Protein AF-A0A8J7Q1J6-F1 (afdb_monomer_lite)

pLDDT: mean 81.04, std 20.61, range [37.31, 97.5]

Secondary structure (DSSP, 8-state):
----HHHHHHHS-HHHHHHHHHH-GGGSSSPPSSHHHHHHHHTSHHHHHHHHTTS-HHHHHHHHHHHHTTTTTS-EEHHHHHHHH-TTS-HHHHHHHHHHHHHTTSEEEEE--------S----------------EEEEE-THHHHHH-SSTTS-----TTSTT---

Radius of gyration: 19.55 Å; chains: 1; bounding box: 69×24×57 Å

Foldseek 3Di:
DAQALLNVQVPDDPVLVVLLCVLQVVLVVPNQPGSVSSLVSLLDLVSVLVSCVPDDPVLLVLLVLCVVVVLQPGFAQLVSSDVSSDVPDDSVSSVVSLVSCVSNSQKDKAQDPPPDPPDDDDDDDDDDDDCPDDRNITMHGRPSSDVNCDPDHPPPPDPDPPPVDDDD

Sequence (168 aa):
MVVSLTDRLRTMTDDGIAALLRARGDLAVPPPSNSHVLATRAGTRASVARACDGLDAFTLKVIDALVIADADRAPVDTRALAELLGADVPPEAIERAVDRLCALAIAWRVEVGSDGTADDEAADNERAADEDGAHDGGVSVVPAAREVVGPHPAGLGRPSAALDGVDI

Structure (mmCIF, N/CA/C/O backbone):
data_AF-A0A8J7Q1J6-F1
#
_entry.id   AF-A0A8J7Q1J6-F1
#
loop_
_atom_site.group_PDB
_atom_site.id
_atom_site.type_symbol
_atom_site.label_atom_id
_atom_site.label_alt_id
_atom_site.label_comp_id
_atom_site.label_asym_id
_atom_site.label_entity_id
_atom_site.label_seq_id
_atom_site.pdbx_PDB_ins_code
_atom_site.Cartn_x
_atom_site.Cartn_y
_atom_site.Cartn_z
_atom_site.occupancy
_atom_site.B_iso_or_equiv
_atom_site.auth_seq_id
_atom_site.auth_comp_id
_atom_site.auth_asym_id
_atom_site.auth_atom_id
_atom_site.pdbx_PDB_model_num
ATOM 1 N N . MET A 1 1 ? 14.475 13.955 6.690 1.00 48.91 1 MET A N 1
ATOM 2 C CA . MET A 1 1 ? 14.325 14.124 5.222 1.00 48.91 1 MET A CA 1
ATOM 3 C C . MET A 1 1 ? 13.053 13.402 4.806 1.00 48.91 1 MET A C 1
ATOM 5 O O . MET A 1 1 ? 12.912 12.247 5.175 1.00 48.91 1 MET A O 1
ATOM 9 N N . VAL A 1 2 ? 12.113 14.058 4.117 1.00 65.69 2 VAL A N 1
ATOM 10 C CA . VAL A 1 2 ? 10.882 13.387 3.654 1.00 65.69 2 VAL A CA 1
ATOM 11 C C . VAL A 1 2 ? 11.265 12.434 2.521 1.00 65.69 2 VAL A C 1
ATOM 13 O O . VAL A 1 2 ? 11.660 12.886 1.450 1.00 65.69 2 VAL A O 1
ATOM 16 N N . VAL A 1 3 ? 11.217 11.126 2.772 1.00 84.81 3 VAL A N 1
ATOM 17 C CA . VAL A 1 3 ? 11.495 10.100 1.757 1.00 84.81 3 VAL A CA 1
ATOM 18 C C . VAL A 1 3 ? 10.277 9.987 0.846 1.00 84.81 3 VAL A C 1
ATOM 20 O O . VAL A 1 3 ? 9.171 9.758 1.332 1.00 84.81 3 VAL A O 1
ATOM 23 N N . SER A 1 4 ? 10.459 10.155 -0.467 1.00 91.81 4 SER A N 1
ATOM 24 C CA . SER A 1 4 ? 9.376 10.009 -1.446 1.00 91.81 4 SER A CA 1
ATOM 25 C C . SER A 1 4 ? 9.285 8.585 -2.007 1.00 91.81 4 SER A C 1
ATOM 27 O O . SER A 1 4 ? 10.253 7.821 -1.974 1.00 91.81 4 SER A O 1
ATOM 29 N N . LEU A 1 5 ? 8.151 8.242 -2.635 1.00 92.94 5 LEU A N 1
ATOM 30 C CA . LEU A 1 5 ? 8.016 6.980 -3.375 1.00 92.94 5 LEU A CA 1
ATOM 31 C C . LEU A 1 5 ? 9.078 6.837 -4.479 1.00 92.94 5 LEU A C 1
ATOM 33 O O . LEU A 1 5 ? 9.589 5.743 -4.709 1.00 92.94 5 LEU A O 1
ATOM 37 N N . THR A 1 6 ? 9.439 7.932 -5.154 1.00 95.69 6 THR A N 1
ATOM 38 C CA . THR A 1 6 ? 10.490 7.908 -6.182 1.00 95.69 6 THR A CA 1
ATOM 39 C C . THR A 1 6 ? 11.835 7.511 -5.579 1.00 95.69 6 THR A C 1
ATOM 41 O O . THR A 1 6 ? 12.549 6.705 -6.174 1.00 95.69 6 THR A O 1
ATOM 44 N N . ASP A 1 7 ? 12.172 8.030 -4.396 1.00 93.38 7 ASP A N 1
ATOM 45 C CA . ASP A 1 7 ? 13.421 7.692 -3.703 1.00 93.38 7 ASP A CA 1
ATOM 46 C C . ASP A 1 7 ? 13.418 6.236 -3.237 1.00 93.38 7 ASP A C 1
ATOM 48 O O . ASP A 1 7 ? 14.413 5.529 -3.404 1.00 93.38 7 ASP A O 1
ATOM 52 N N . ARG A 1 8 ? 12.269 5.740 -2.762 1.00 93.88 8 ARG A N 1
ATOM 53 C CA . ARG A 1 8 ? 12.103 4.323 -2.421 1.00 93.88 8 ARG A CA 1
ATOM 54 C C . ARG A 1 8 ? 12.272 3.406 -3.634 1.00 93.88 8 ARG A C 1
ATOM 56 O O . ARG A 1 8 ? 12.929 2.377 -3.534 1.00 93.88 8 ARG A O 1
ATOM 63 N N . LEU A 1 9 ? 11.710 3.767 -4.787 1.00 94.69 9 LEU A N 1
ATOM 64 C CA . LEU A 1 9 ? 11.841 2.975 -6.016 1.00 94.69 9 LEU A CA 1
ATOM 65 C C . LEU A 1 9 ? 13.250 3.032 -6.617 1.00 94.69 9 LEU A C 1
ATOM 67 O O . LEU A 1 9 ? 13.630 2.122 -7.344 1.00 94.69 9 LEU A O 1
ATOM 71 N N . ARG A 1 10 ? 14.028 4.085 -6.346 1.00 94.56 10 ARG A N 1
ATOM 72 C CA . ARG A 1 10 ? 15.431 4.189 -6.785 1.00 94.56 10 ARG A CA 1
ATOM 73 C C . ARG A 1 10 ? 16.375 3.288 -5.993 1.00 94.56 10 ARG A C 1
ATOM 75 O O . ARG A 1 10 ? 17.405 2.901 -6.527 1.00 94.56 10 ARG A O 1
ATOM 82 N N . THR A 1 11 ? 16.045 2.994 -4.738 1.00 93.69 11 THR A N 1
ATOM 83 C CA . THR A 1 11 ? 16.849 2.128 -3.857 1.00 93.69 11 THR A CA 1
ATOM 84 C C . THR A 1 11 ? 16.384 0.672 -3.863 1.00 93.69 11 THR A C 1
ATOM 86 O O . THR A 1 11 ? 17.019 -0.183 -3.250 1.00 93.69 11 THR A O 1
ATOM 89 N N . MET A 1 12 ? 15.284 0.374 -4.558 1.00 94.56 12 MET A N 1
ATOM 90 C CA . MET A 1 12 ? 14.755 -0.977 -4.709 1.00 94.56 12 MET A CA 1
ATOM 91 C C . MET A 1 12 ? 15.626 -1.796 -5.668 1.00 94.56 12 MET A C 1
ATOM 93 O O . MET A 1 12 ? 16.126 -1.280 -6.665 1.00 94.56 12 MET A O 1
ATOM 97 N N . THR A 1 13 ? 15.791 -3.084 -5.377 1.00 95.50 13 THR A N 1
ATOM 98 C CA . THR A 1 13 ? 16.516 -4.011 -6.253 1.00 95.50 13 THR A CA 1
ATOM 99 C C . THR A 1 13 ? 15.724 -4.309 -7.525 1.00 95.50 13 THR A C 1
ATOM 101 O O . THR A 1 13 ? 14.494 -4.198 -7.539 1.00 95.50 13 THR A O 1
ATOM 104 N N . ASP A 1 14 ? 16.410 -4.766 -8.574 1.00 94.94 14 ASP A N 1
ATOM 105 C CA . ASP A 1 14 ? 15.767 -5.183 -9.826 1.00 94.94 14 ASP A CA 1
ATOM 106 C C . ASP A 1 14 ? 14.715 -6.280 -9.595 1.00 94.94 14 ASP A C 1
ATOM 108 O O . ASP A 1 14 ? 13.608 -6.197 -10.126 1.00 94.94 14 ASP A O 1
ATOM 112 N N . ASP A 1 15 ? 15.008 -7.257 -8.729 1.00 96.00 15 ASP A N 1
ATOM 113 C CA . ASP A 1 15 ? 14.051 -8.297 -8.332 1.00 96.00 15 ASP A CA 1
ATOM 114 C C . ASP A 1 15 ? 12.827 -7.716 -7.612 1.00 96.00 15 ASP A C 1
ATOM 116 O O . ASP A 1 15 ? 11.698 -8.167 -7.835 1.00 96.00 15 ASP A O 1
ATOM 120 N N . GLY A 1 16 ? 13.029 -6.687 -6.782 1.00 95.44 16 GLY A N 1
ATOM 121 C CA . GLY A 1 16 ? 11.956 -5.958 -6.110 1.00 95.44 16 GLY A CA 1
ATOM 122 C C . GLY A 1 16 ? 11.065 -5.206 -7.100 1.00 95.44 16 GLY A C 1
ATOM 123 O O . GLY A 1 16 ? 9.840 -5.326 -7.043 1.00 95.44 16 GLY A O 1
ATOM 124 N N . ILE A 1 17 ? 11.660 -4.510 -8.072 1.00 95.81 17 ILE A N 1
ATOM 125 C CA . ILE A 1 17 ? 10.917 -3.847 -9.151 1.00 95.81 17 ILE A CA 1
ATOM 126 C C . ILE A 1 17 ? 10.166 -4.878 -10.001 1.00 95.81 17 ILE A C 1
ATOM 128 O O . ILE A 1 17 ? 8.983 -4.696 -10.294 1.00 95.81 17 ILE A O 1
ATOM 132 N N . ALA A 1 18 ? 10.800 -5.997 -10.355 1.00 95.19 18 ALA A N 1
ATOM 133 C CA . ALA A 1 18 ? 10.160 -7.075 -11.101 1.00 95.19 18 ALA A CA 1
ATOM 134 C C . ALA A 1 18 ? 9.003 -7.720 -10.317 1.00 95.19 18 ALA A C 1
ATOM 136 O O . ALA A 1 18 ? 7.997 -8.119 -10.908 1.00 95.19 18 ALA A O 1
ATOM 137 N N . ALA A 1 19 ? 9.117 -7.843 -8.992 1.00 96.50 19 ALA A N 1
ATOM 138 C CA . ALA A 1 19 ? 8.030 -8.296 -8.127 1.00 96.50 19 ALA A CA 1
ATOM 139 C C . ALA A 1 19 ? 6.869 -7.290 -8.093 1.00 96.50 19 ALA A C 1
ATOM 141 O O . ALA A 1 19 ? 5.721 -7.695 -8.284 1.00 96.50 19 ALA A O 1
ATOM 142 N N . LEU A 1 20 ? 7.159 -5.992 -7.952 1.00 96.44 20 LEU A N 1
ATOM 143 C CA . LEU A 1 20 ? 6.157 -4.924 -7.998 1.00 96.44 20 LEU A CA 1
ATOM 144 C C . LEU A 1 20 ? 5.393 -4.922 -9.329 1.00 96.44 20 LEU A C 1
ATOM 146 O O . LEU A 1 20 ? 4.166 -4.890 -9.332 1.00 96.44 20 LEU A O 1
ATOM 150 N N . LEU A 1 21 ? 6.093 -4.996 -10.465 1.00 95.62 21 LEU A N 1
ATOM 151 C CA . LEU A 1 21 ? 5.456 -4.998 -11.788 1.00 95.62 21 LEU A CA 1
ATOM 152 C C . LEU A 1 21 ? 4.588 -6.244 -12.023 1.00 95.62 21 LEU A C 1
ATOM 154 O O . LEU A 1 21 ? 3.554 -6.148 -12.680 1.00 95.62 21 LEU A O 1
ATOM 158 N N . ARG A 1 22 ? 4.967 -7.403 -11.463 1.00 95.00 22 ARG A N 1
ATOM 159 C CA . ARG A 1 22 ? 4.133 -8.618 -11.485 1.00 95.00 22 ARG A CA 1
ATOM 160 C C . ARG A 1 22 ? 2.890 -8.479 -10.611 1.00 95.00 22 ARG A C 1
ATOM 162 O O . ARG A 1 22 ? 1.817 -8.913 -11.016 1.00 95.00 22 ARG A O 1
ATOM 169 N N . ALA A 1 23 ? 3.031 -7.885 -9.428 1.00 94.31 23 ALA A N 1
ATOM 170 C CA . ALA A 1 23 ? 1.921 -7.668 -8.507 1.00 94.31 23 ALA A CA 1
ATOM 171 C C . ALA A 1 23 ? 0.956 -6.571 -8.990 1.00 94.31 23 ALA A C 1
ATOM 173 O O . ALA A 1 23 ? -0.237 -6.640 -8.703 1.00 94.31 23 ALA A O 1
ATOM 174 N N . ARG A 1 24 ? 1.461 -5.576 -9.732 1.00 93.75 24 ARG A N 1
ATOM 175 C CA . ARG A 1 24 ? 0.720 -4.395 -10.193 1.00 93.75 24 ARG A CA 1
ATOM 176 C C . ARG A 1 24 ? 0.861 -4.225 -11.711 1.00 93.75 24 ARG A C 1
ATOM 178 O O . ARG A 1 24 ? 1.541 -3.328 -12.214 1.00 93.75 24 ARG A O 1
ATOM 185 N N . GLY A 1 25 ? 0.232 -5.147 -12.446 1.00 90.69 25 GLY A N 1
ATOM 186 C CA . GLY A 1 25 ? 0.388 -5.297 -13.899 1.00 90.69 25 GLY A CA 1
ATOM 187 C C . GLY A 1 25 ? 0.005 -4.065 -14.728 1.00 90.69 25 GLY A C 1
ATOM 188 O O . GLY A 1 25 ? 0.534 -3.872 -15.821 1.00 90.69 25 GLY A O 1
ATOM 189 N N . ASP A 1 26 ? -0.843 -3.180 -14.204 1.00 93.56 26 ASP A N 1
ATOM 190 C CA . ASP A 1 26 ? -1.186 -1.905 -14.840 1.00 93.56 26 ASP A CA 1
ATOM 191 C C . ASP A 1 26 ? -0.011 -0.919 -14.920 1.00 93.56 26 ASP A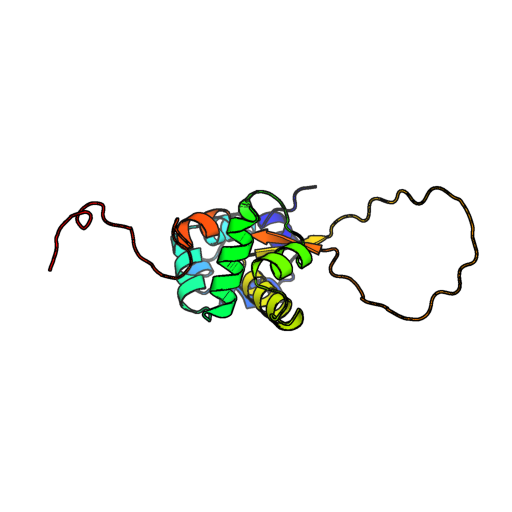 C 1
ATOM 193 O O . ASP A 1 26 ? -0.027 -0.007 -15.743 1.00 93.56 26 ASP A O 1
ATOM 197 N N . LEU A 1 27 ? 1.039 -1.112 -14.122 1.00 94.25 27 LEU A N 1
ATOM 198 C CA . LEU A 1 27 ? 2.258 -0.310 -14.222 1.00 94.25 27 LEU A CA 1
ATOM 199 C C . LEU A 1 27 ? 3.179 -0.730 -15.357 1.00 94.25 27 LEU A C 1
ATOM 201 O O . LEU A 1 27 ? 3.984 0.080 -15.821 1.00 94.25 27 LEU A O 1
ATOM 205 N N . ALA A 1 28 ? 3.102 -2.000 -15.751 1.00 92.12 28 ALA A N 1
ATOM 206 C CA . ALA A 1 28 ? 4.004 -2.589 -16.728 1.00 92.12 28 ALA A CA 1
ATOM 207 C C . ALA A 1 28 ? 3.642 -2.191 -18.167 1.00 92.12 28 ALA A C 1
ATOM 209 O O . ALA A 1 28 ? 4.442 -2.411 -19.078 1.00 92.12 28 ALA A O 1
ATOM 210 N N . VAL A 1 29 ? 2.456 -1.603 -18.384 1.00 90.69 29 VAL A N 1
ATOM 211 C CA . VAL A 1 29 ? 1.922 -1.318 -19.719 1.00 90.69 29 VAL A CA 1
ATOM 212 C C . VAL A 1 29 ? 1.498 0.152 -19.854 1.00 90.69 29 VAL A C 1
ATOM 214 O O . VAL A 1 29 ? 0.510 0.564 -19.248 1.00 90.69 29 VAL A O 1
ATOM 217 N N . PRO A 1 30 ? 2.192 0.953 -20.689 1.00 89.12 30 PRO A N 1
ATOM 218 C CA . PRO A 1 30 ? 3.451 0.633 -21.380 1.00 89.12 30 PRO A CA 1
ATOM 219 C C . PRO A 1 30 ? 4.629 0.527 -20.391 1.00 89.12 30 PRO A C 1
ATOM 221 O O . PRO A 1 30 ? 4.511 1.044 -19.281 1.00 89.12 30 PRO A O 1
ATOM 224 N N . PRO A 1 31 ? 5.788 -0.047 -20.763 1.00 90.06 31 PRO A N 1
ATOM 225 C CA . PRO A 1 31 ? 6.941 -0.113 -19.866 1.00 90.06 31 PRO A CA 1
ATOM 226 C C . PRO A 1 31 ? 7.345 1.278 -19.337 1.00 90.06 31 PRO A C 1
ATOM 228 O O . PRO A 1 31 ? 7.383 2.243 -20.113 1.00 90.06 31 PRO A O 1
ATOM 231 N N . PRO A 1 32 ? 7.599 1.438 -18.026 1.00 91.06 32 PRO A N 1
ATOM 232 C CA . PRO A 1 32 ? 8.072 2.701 -17.470 1.00 91.06 32 PRO A CA 1
ATOM 233 C C . PRO A 1 32 ? 9.522 2.958 -17.899 1.00 91.06 32 PRO A C 1
ATOM 235 O O . PRO A 1 32 ? 10.349 2.052 -17.897 1.00 91.06 32 PRO A O 1
ATOM 238 N N . SER A 1 33 ? 9.851 4.204 -18.241 1.00 92.19 33 SER A N 1
ATOM 239 C CA . SER A 1 33 ? 11.205 4.573 -18.680 1.00 92.19 33 SER A CA 1
ATOM 240 C C . SER A 1 33 ? 12.185 4.826 -17.529 1.00 92.19 33 SER A C 1
ATOM 242 O O . SER A 1 33 ? 13.391 4.827 -17.754 1.00 92.19 33 SER A O 1
ATOM 244 N N . ASN A 1 34 ? 11.688 5.081 -16.313 1.00 94.69 34 ASN A N 1
ATOM 245 C CA . ASN A 1 34 ? 12.482 5.275 -15.096 1.00 94.69 34 ASN A CA 1
ATOM 246 C C . ASN A 1 34 ? 11.598 5.217 -13.831 1.00 94.69 34 ASN A C 1
ATOM 248 O O . ASN A 1 34 ? 10.365 5.230 -13.917 1.00 94.69 34 ASN A O 1
ATOM 252 N N . SER A 1 35 ? 12.230 5.216 -12.650 1.00 93.88 35 SER A N 1
ATOM 253 C CA . SER A 1 35 ? 11.551 5.161 -11.345 1.00 93.88 35 SER A CA 1
ATOM 254 C C . SER A 1 35 ? 10.601 6.335 -11.091 1.00 93.88 35 SER A C 1
ATOM 256 O O . SER A 1 35 ? 9.598 6.156 -10.410 1.00 93.88 35 SER A O 1
ATOM 258 N N . HIS A 1 36 ? 10.864 7.520 -11.656 1.00 95.19 36 HIS A N 1
ATOM 259 C CA . HIS A 1 36 ? 9.965 8.669 -11.511 1.00 95.19 36 HIS A CA 1
ATOM 260 C C . HIS A 1 36 ? 8.650 8.438 -12.267 1.00 95.19 36 HIS A C 1
ATOM 262 O O . HIS A 1 36 ? 7.577 8.600 -11.697 1.00 95.19 36 HIS A O 1
ATOM 268 N N . VAL A 1 37 ? 8.708 7.994 -13.529 1.00 95.88 37 VAL A N 1
ATOM 269 C CA . VAL A 1 37 ? 7.505 7.637 -14.307 1.00 95.88 37 VAL A CA 1
ATOM 270 C C . VAL A 1 37 ? 6.728 6.510 -13.626 1.00 95.88 37 VAL A C 1
ATOM 272 O O . VAL A 1 37 ? 5.498 6.562 -13.568 1.00 95.88 37 VAL A O 1
ATOM 275 N N . LEU A 1 38 ? 7.437 5.517 -13.080 1.00 96.19 38 LEU A N 1
ATOM 276 C CA . LEU A 1 38 ? 6.827 4.439 -12.308 1.00 96.19 38 LEU A CA 1
ATOM 277 C C . LEU A 1 38 ? 6.098 4.976 -11.065 1.00 96.19 38 LEU A C 1
ATOM 279 O O . LEU A 1 38 ? 4.933 4.636 -10.867 1.00 96.19 38 LEU A O 1
ATOM 283 N N . ALA A 1 39 ? 6.732 5.857 -10.283 1.00 96.56 39 ALA A N 1
ATOM 284 C CA . ALA A 1 39 ? 6.135 6.504 -9.112 1.00 96.56 39 ALA A CA 1
ATOM 285 C C . ALA A 1 39 ? 4.918 7.370 -9.473 1.00 96.56 39 ALA A C 1
ATOM 287 O O . ALA A 1 39 ? 3.895 7.321 -8.796 1.00 96.56 39 ALA A O 1
ATOM 288 N N . THR A 1 40 ? 4.986 8.143 -10.559 1.00 95.62 40 THR A N 1
ATOM 289 C CA . THR A 1 40 ? 3.850 8.960 -11.005 1.00 95.62 40 THR A CA 1
ATOM 290 C C . THR A 1 40 ? 2.654 8.086 -11.365 1.00 95.62 40 THR A C 1
ATOM 292 O O . THR A 1 40 ? 1.545 8.369 -10.924 1.00 95.62 4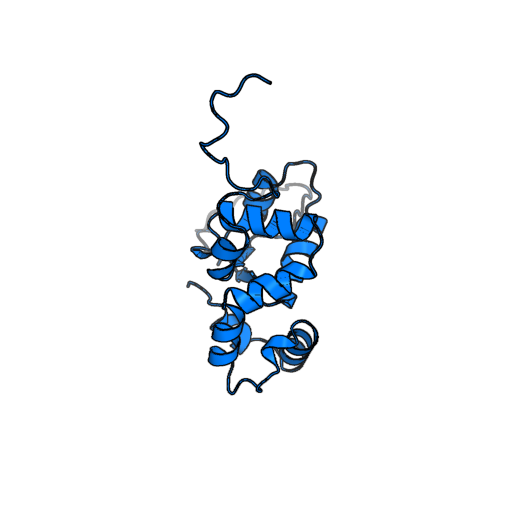0 THR A O 1
ATOM 295 N N . ARG A 1 41 ? 2.862 7.000 -12.125 1.00 96.12 41 ARG A N 1
ATOM 296 C CA . ARG A 1 41 ? 1.784 6.059 -12.478 1.00 96.12 41 ARG A CA 1
ATOM 297 C C . ARG A 1 41 ? 1.215 5.365 -11.247 1.00 96.12 41 ARG A C 1
ATOM 299 O O . ARG A 1 41 ? -0.004 5.260 -11.127 1.00 96.12 41 ARG A O 1
ATOM 306 N N . ALA A 1 42 ? 2.100 4.975 -10.330 1.00 96.19 42 ALA A N 1
ATOM 307 C CA . ALA A 1 42 ? 1.751 4.397 -9.042 1.00 96.19 42 ALA A CA 1
ATOM 308 C C . ALA A 1 42 ? 0.795 5.253 -8.231 1.00 96.19 42 ALA A C 1
ATOM 310 O O . ALA A 1 42 ? -0.159 4.741 -7.660 1.00 96.19 42 ALA A O 1
ATOM 311 N N . GLY A 1 43 ? 1.073 6.552 -8.190 1.00 95.31 43 GLY A N 1
ATOM 312 C CA . GLY A 1 43 ? 0.292 7.522 -7.443 1.00 95.31 43 GLY A CA 1
ATOM 313 C C . GLY A 1 43 ? -0.963 7.996 -8.168 1.00 95.31 43 GLY A C 1
ATOM 314 O O . GLY A 1 43 ? -1.598 8.924 -7.683 1.00 95.31 43 GLY A O 1
ATOM 315 N N . THR A 1 44 ? -1.337 7.429 -9.322 1.00 95.69 44 THR A N 1
ATOM 316 C CA . THR A 1 44 ? -2.601 7.807 -9.970 1.00 95.69 44 THR A CA 1
ATOM 317 C C . THR A 1 44 ? -3.781 7.160 -9.261 1.00 95.69 44 THR A C 1
ATOM 319 O O . THR A 1 44 ? -3.759 5.968 -8.958 1.00 95.69 44 THR A O 1
ATOM 322 N N . ARG A 1 45 ? -4.871 7.914 -9.085 1.00 94.88 45 ARG A N 1
ATOM 323 C CA . ARG A 1 45 ? -6.110 7.407 -8.479 1.00 94.88 45 ARG A CA 1
ATOM 324 C C . ARG A 1 45 ? -6.607 6.107 -9.112 1.00 94.88 45 ARG A C 1
ATOM 326 O O . ARG A 1 45 ? -7.005 5.199 -8.397 1.00 94.88 45 ARG A O 1
ATOM 333 N N . ALA A 1 46 ? -6.577 6.006 -10.441 1.00 92.75 46 ALA A N 1
ATOM 334 C CA . ALA A 1 46 ? -7.039 4.812 -11.147 1.00 92.75 46 ALA A CA 1
ATOM 335 C C . ALA A 1 46 ? -6.162 3.576 -10.867 1.00 92.75 46 ALA A C 1
ATOM 337 O O . ALA A 1 46 ? -6.694 2.476 -10.741 1.00 92.75 46 ALA A O 1
ATOM 338 N N . SER A 1 47 ? -4.839 3.753 -10.760 1.00 95.62 47 SER A N 1
ATOM 339 C CA . SER A 1 47 ? -3.912 2.666 -10.417 1.00 95.62 47 SER A CA 1
ATOM 340 C C . SER A 1 47 ? -4.084 2.237 -8.960 1.00 95.62 47 SER A C 1
ATOM 342 O O . SER A 1 47 ? -4.235 1.049 -8.689 1.00 95.62 47 SER A O 1
ATOM 344 N N . VAL A 1 48 ? -4.166 3.199 -8.032 1.00 96.25 48 VAL A N 1
ATOM 345 C CA . VAL A 1 48 ? -4.396 2.919 -6.605 1.00 96.25 48 VAL A CA 1
ATOM 346 C C . VAL A 1 48 ? -5.739 2.223 -6.388 1.00 96.25 48 VAL A C 1
ATOM 348 O O . VAL A 1 48 ? -5.773 1.203 -5.713 1.00 96.25 48 VAL A O 1
ATOM 351 N N . ALA A 1 49 ? -6.824 2.698 -7.009 1.00 94.00 49 ALA 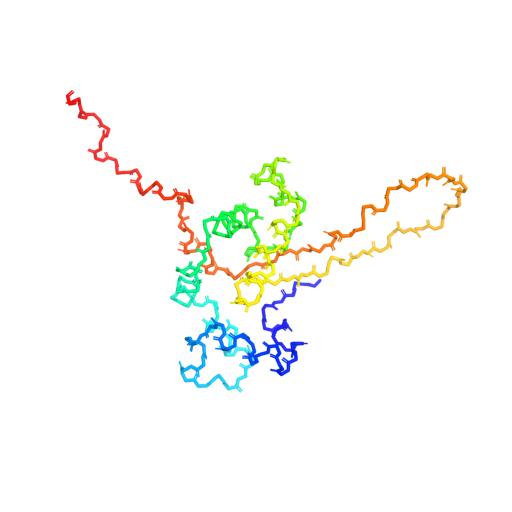A N 1
ATOM 352 C CA . ALA A 1 49 ? -8.137 2.056 -6.912 1.00 94.00 49 ALA A CA 1
ATOM 353 C C . ALA A 1 49 ? -8.092 0.592 -7.375 1.00 94.00 49 ALA A C 1
ATOM 355 O O . ALA A 1 49 ? -8.519 -0.295 -6.645 1.00 94.00 49 ALA A O 1
ATOM 356 N N . ARG A 1 50 ? -7.476 0.328 -8.534 1.00 92.81 50 ARG A N 1
ATOM 357 C CA . ARG A 1 50 ? -7.310 -1.038 -9.051 1.00 92.81 50 ARG A CA 1
ATOM 358 C C . ARG A 1 50 ? -6.462 -1.915 -8.131 1.00 92.81 50 ARG A C 1
ATOM 360 O O . ARG A 1 50 ? -6.737 -3.102 -7.991 1.00 92.81 50 ARG A O 1
ATOM 367 N N . ALA A 1 51 ? -5.418 -1.354 -7.526 1.00 94.88 51 ALA A N 1
ATOM 368 C CA . ALA A 1 51 ? -4.600 -2.079 -6.563 1.00 94.88 51 ALA A CA 1
ATOM 369 C C . ALA A 1 51 ? -5.395 -2.413 -5.288 1.00 94.88 51 ALA A C 1
ATOM 371 O O . ALA A 1 51 ? -5.229 -3.504 -4.747 1.00 94.88 51 ALA A O 1
ATOM 372 N N . CYS A 1 52 ? -6.287 -1.514 -4.857 1.00 94.38 52 CYS A N 1
ATOM 373 C CA . CYS A 1 52 ? -7.188 -1.722 -3.725 1.00 94.38 52 CYS A CA 1
ATOM 374 C C . CYS A 1 52 ? -8.285 -2.765 -3.992 1.00 94.38 52 CYS A C 1
ATOM 376 O O . CYS A 1 52 ? -8.650 -3.473 -3.059 1.00 94.38 52 CYS A O 1
ATOM 378 N N . ASP A 1 53 ? -8.763 -2.926 -5.233 1.00 91.56 53 ASP A N 1
ATOM 379 C CA . ASP A 1 53 ? -9.798 -3.921 -5.588 1.00 91.56 53 ASP A CA 1
ATOM 380 C C . ASP A 1 53 ? -9.407 -5.368 -5.212 1.00 91.56 53 ASP A C 1
ATOM 382 O O . ASP A 1 53 ? -10.270 -6.220 -5.006 1.00 91.56 53 ASP A O 1
ATOM 386 N N . GLY A 1 54 ? -8.103 -5.661 -5.140 1.00 89.06 54 GLY A N 1
ATOM 387 C CA . GLY A 1 54 ? -7.564 -6.974 -4.775 1.00 89.06 54 GLY A CA 1
ATOM 388 C C . GLY A 1 54 ? -7.150 -7.121 -3.308 1.00 89.06 54 GLY A C 1
ATOM 389 O O . GLY A 1 54 ? -6.495 -8.111 -2.972 1.00 89.06 54 GLY A O 1
ATOM 390 N N . LEU A 1 55 ? -7.441 -6.135 -2.456 1.00 94.81 55 LEU A N 1
ATOM 391 C CA . LEU A 1 55 ? -7.085 -6.154 -1.038 1.00 94.81 55 LEU A CA 1
ATOM 392 C C . LEU A 1 55 ? -8.209 -6.736 -0.185 1.00 94.81 55 LEU A C 1
ATOM 394 O O . LEU A 1 55 ? -9.392 -6.566 -0.472 1.00 94.81 55 LEU A O 1
ATOM 398 N N . ASP A 1 56 ? -7.829 -7.414 0.895 1.00 95.06 56 ASP A N 1
ATOM 399 C CA . ASP A 1 56 ? -8.789 -7.840 1.906 1.00 95.06 56 ASP A CA 1
ATOM 400 C C . ASP A 1 56 ? -9.305 -6.649 2.735 1.00 95.06 56 ASP A C 1
ATOM 402 O O . ASP A 1 56 ? -8.714 -5.565 2.774 1.00 95.06 56 ASP A O 1
ATOM 406 N N . ALA A 1 57 ? -10.426 -6.868 3.424 1.00 93.88 57 ALA A N 1
ATOM 407 C CA . ALA A 1 57 ? -11.093 -5.837 4.213 1.00 93.88 57 ALA A CA 1
ATOM 408 C C . ALA A 1 57 ? -10.206 -5.254 5.325 1.00 93.88 57 ALA A C 1
ATOM 410 O O . ALA A 1 57 ? -10.329 -4.074 5.651 1.00 93.88 57 ALA A O 1
ATOM 411 N N . PHE A 1 58 ? -9.311 -6.058 5.906 1.00 95.75 58 PHE A N 1
ATOM 412 C CA . PHE A 1 58 ? -8.429 -5.589 6.968 1.00 95.75 58 PHE A CA 1
ATOM 413 C C . PHE A 1 58 ? -7.340 -4.667 6.412 1.00 95.75 58 PHE A C 1
ATOM 415 O O . PHE A 1 58 ? -7.110 -3.591 6.955 1.00 95.75 58 PHE A O 1
ATOM 422 N N . THR A 1 59 ? -6.736 -5.025 5.282 1.00 96.31 59 THR A N 1
ATOM 423 C CA . THR A 1 59 ? -5.745 -4.190 4.601 1.00 96.31 59 THR A CA 1
ATOM 424 C C . THR A 1 59 ? -6.368 -2.873 4.124 1.00 96.31 59 THR A C 1
ATOM 426 O O . THR A 1 59 ? -5.741 -1.825 4.253 1.00 96.31 59 THR A O 1
ATOM 429 N N . LEU A 1 60 ? -7.621 -2.886 3.652 1.00 95.38 60 LEU A N 1
ATOM 430 C CA . LEU A 1 60 ? -8.365 -1.655 3.345 1.00 95.38 60 LEU A CA 1
ATOM 431 C C . LEU A 1 60 ? -8.576 -0.785 4.596 1.00 95.38 60 LEU A C 1
ATOM 433 O O . LEU A 1 60 ? -8.295 0.409 4.552 1.00 95.38 60 LEU A O 1
ATOM 437 N N . LYS A 1 61 ? -8.958 -1.381 5.735 1.00 95.12 61 LYS A N 1
ATOM 438 C CA . LYS A 1 61 ? -9.072 -0.670 7.022 1.00 95.12 61 LYS A CA 1
ATOM 439 C C . LYS A 1 61 ? -7.736 -0.048 7.463 1.00 95.12 61 LYS A C 1
ATOM 441 O O . LYS A 1 61 ? -7.723 1.031 8.049 1.00 95.12 61 LYS A O 1
ATOM 446 N N . VAL A 1 62 ? -6.611 -0.700 7.168 1.00 96.31 62 VAL A N 1
ATOM 447 C CA . VAL A 1 62 ? -5.268 -0.152 7.423 1.00 96.31 62 VAL A CA 1
ATOM 448 C C . VAL A 1 62 ? -4.981 1.065 6.537 1.00 96.31 62 VAL A C 1
ATOM 450 O O . VAL A 1 62 ? -4.451 2.053 7.041 1.00 96.31 62 VAL A O 1
ATOM 453 N N . ILE A 1 63 ? -5.371 1.052 5.254 1.00 96.19 63 ILE A N 1
ATOM 454 C CA . ILE A 1 63 ? -5.283 2.250 4.395 1.00 96.19 63 ILE A CA 1
ATOM 455 C C . ILE A 1 63 ? -6.131 3.386 4.979 1.00 96.19 63 ILE A C 1
ATOM 457 O O . ILE A 1 63 ? -5.647 4.515 5.053 1.00 96.19 63 ILE A O 1
ATOM 461 N N . ASP A 1 64 ? -7.359 3.098 5.418 1.00 95.06 64 ASP A N 1
ATOM 462 C CA . ASP A 1 64 ? -8.245 4.097 6.026 1.00 95.06 64 ASP A CA 1
ATOM 463 C C . ASP A 1 64 ? -7.578 4.750 7.242 1.00 95.06 64 ASP A C 1
ATOM 465 O O . ASP A 1 64 ? -7.514 5.974 7.334 1.00 95.06 64 ASP A O 1
ATOM 469 N N . ALA A 1 65 ? -7.020 3.942 8.146 1.00 95.56 65 ALA A N 1
ATOM 470 C CA . ALA A 1 65 ? -6.343 4.435 9.340 1.00 95.56 65 ALA A CA 1
ATOM 471 C C . ALA A 1 65 ? -5.077 5.251 9.009 1.00 95.56 65 ALA A C 1
ATOM 473 O O . ALA A 1 65 ? -4.860 6.303 9.608 1.00 95.56 65 ALA A O 1
ATOM 474 N N . LEU A 1 66 ? -4.290 4.843 8.006 1.00 95.75 66 LEU A N 1
ATOM 475 C CA . LEU A 1 66 ? -3.148 5.623 7.510 1.00 95.75 66 LEU A CA 1
ATOM 476 C C . LEU A 1 66 ? -3.584 6.983 6.940 1.00 95.75 66 LEU A C 1
ATOM 478 O O . LEU A 1 66 ? -2.953 8.000 7.215 1.00 95.75 66 LEU A O 1
ATOM 482 N N . VAL A 1 67 ? -4.678 7.029 6.175 1.00 95.00 67 VAL A N 1
ATOM 483 C CA . VAL A 1 67 ? -5.236 8.285 5.645 1.00 95.00 67 VAL A CA 1
ATOM 484 C C . VAL A 1 67 ? -5.788 9.168 6.769 1.00 95.00 67 VAL A C 1
ATOM 486 O O . VAL A 1 67 ? -5.600 10.383 6.734 1.00 95.00 67 VAL A O 1
ATOM 489 N N . ILE A 1 68 ? -6.447 8.590 7.777 1.00 94.62 68 ILE A N 1
ATOM 490 C CA . ILE A 1 68 ? -6.924 9.323 8.963 1.00 94.62 68 ILE A CA 1
ATOM 491 C C . ILE A 1 68 ? -5.750 9.945 9.725 1.00 94.62 68 ILE A C 1
ATOM 493 O O . ILE A 1 68 ? -5.859 11.079 10.182 1.00 94.62 68 ILE A O 1
ATOM 497 N N . ALA A 1 69 ? -4.625 9.236 9.811 1.00 94.38 69 ALA A N 1
ATOM 498 C CA . ALA A 1 69 ? -3.401 9.712 10.445 1.00 94.38 69 ALA A CA 1
ATOM 499 C C . ALA A 1 69 ? -2.561 10.665 9.566 1.00 94.38 69 ALA A C 1
ATOM 501 O O . ALA A 1 69 ? -1.442 11.002 9.938 1.00 94.38 69 ALA A O 1
ATOM 502 N N . ASP A 1 70 ? -3.071 11.097 8.406 1.00 94.44 70 ASP A N 1
ATOM 503 C CA . ASP A 1 70 ? -2.365 11.975 7.464 1.00 94.44 70 ASP A CA 1
ATOM 504 C C . ASP A 1 70 ? -1.032 11.395 6.931 1.00 94.44 70 ASP A C 1
ATOM 506 O O . ASP A 1 70 ? -0.102 12.137 6.591 1.00 94.44 70 ASP A O 1
ATOM 510 N N . ALA A 1 71 ? -0.955 10.066 6.761 1.00 94.50 71 ALA A N 1
ATOM 511 C CA . ALA A 1 71 ? 0.222 9.371 6.222 1.00 94.50 71 ALA A CA 1
ATOM 512 C C . ALA A 1 71 ? 0.595 9.785 4.780 1.00 94.50 71 ALA A C 1
ATOM 514 O O . ALA A 1 71 ? 1.695 9.499 4.301 1.00 94.50 71 ALA A O 1
ATOM 515 N N . ASP A 1 72 ? -0.315 10.446 4.055 1.00 93.88 72 ASP A N 1
ATOM 516 C CA . ASP A 1 72 ? -0.072 11.048 2.738 1.00 93.88 72 ASP A CA 1
ATOM 517 C C . ASP A 1 72 ? 0.696 12.377 2.802 1.00 93.88 72 ASP A C 1
ATOM 519 O O . ASP A 1 72 ? 1.172 12.872 1.778 1.00 93.88 72 ASP A O 1
ATOM 523 N N . ARG A 1 73 ? 0.808 12.966 3.997 1.00 92.19 73 ARG A N 1
ATOM 524 C CA . ARG A 1 73 ? 1.462 14.257 4.243 1.00 92.19 73 ARG A CA 1
ATOM 525 C C . ARG A 1 73 ? 2.763 14.100 5.019 1.00 92.19 73 ARG A C 1
ATOM 527 O O . ARG A 1 73 ? 3.727 14.803 4.718 1.00 92.19 73 ARG A O 1
ATOM 534 N N . ALA A 1 74 ? 2.789 13.201 5.999 1.00 91.50 74 ALA A N 1
ATOM 535 C CA . ALA A 1 74 ? 3.956 12.916 6.826 1.00 91.50 74 ALA A CA 1
ATOM 536 C C . ALA A 1 74 ? 4.001 11.425 7.201 1.00 91.50 74 ALA A C 1
ATOM 538 O O . ALA A 1 74 ? 2.955 10.789 7.230 1.00 91.50 74 ALA A O 1
ATOM 539 N N . PRO A 1 75 ? 5.179 10.839 7.474 1.00 92.88 75 PRO A N 1
ATOM 540 C CA . PRO A 1 75 ? 5.259 9.467 7.966 1.00 92.88 75 PRO A CA 1
ATOM 541 C C . PRO A 1 75 ? 4.523 9.303 9.301 1.00 92.88 75 PRO A C 1
ATOM 543 O O . PRO A 1 75 ? 4.653 10.147 10.186 1.00 92.88 75 PRO A O 1
ATOM 546 N N . VAL A 1 76 ? 3.778 8.208 9.437 1.00 92.62 76 VAL A N 1
ATOM 547 C CA . VAL A 1 76 ? 2.990 7.861 10.627 1.00 92.62 76 VAL A CA 1
ATOM 548 C C . VAL A 1 76 ? 3.588 6.641 11.307 1.00 92.62 76 VAL A C 1
ATOM 550 O O . VAL A 1 76 ? 3.863 5.641 10.651 1.00 92.62 76 VAL A O 1
ATOM 553 N N . ASP A 1 77 ? 3.757 6.713 12.621 1.00 90.50 77 ASP A N 1
ATOM 554 C CA . ASP A 1 77 ? 4.222 5.594 13.437 1.00 90.50 77 ASP A CA 1
ATOM 555 C C . ASP A 1 77 ? 3.198 4.440 13.435 1.00 90.50 77 ASP A C 1
ATOM 557 O O . ASP A 1 77 ? 1.989 4.640 13.599 1.00 90.50 77 ASP A O 1
ATOM 561 N N . THR A 1 78 ? 3.685 3.212 13.273 1.00 86.25 78 THR A N 1
ATOM 562 C CA . THR A 1 78 ? 2.876 1.985 13.358 1.00 86.25 78 THR A CA 1
ATOM 563 C C . THR A 1 78 ? 2.150 1.831 14.702 1.00 86.25 78 THR A C 1
ATOM 565 O O . THR A 1 78 ? 1.049 1.279 14.749 1.00 86.25 78 THR A O 1
ATOM 568 N N . ARG A 1 79 ? 2.685 2.391 15.790 1.00 85.75 79 ARG A N 1
ATOM 569 C CA . ARG A 1 79 ? 2.030 2.458 17.099 1.00 85.75 79 ARG A CA 1
ATOM 570 C C . ARG A 1 79 ? 0.776 3.330 17.061 1.00 85.75 79 ARG A C 1
ATOM 572 O O . ARG A 1 79 ? -0.270 2.918 17.556 1.00 85.75 79 ARG A O 1
ATOM 579 N N . ALA A 1 80 ? 0.849 4.503 16.427 1.00 88.12 80 ALA A N 1
ATOM 580 C CA . ALA A 1 80 ? -0.317 5.371 16.237 1.00 88.12 80 ALA A CA 1
ATOM 581 C C . ALA A 1 80 ? -1.376 4.694 1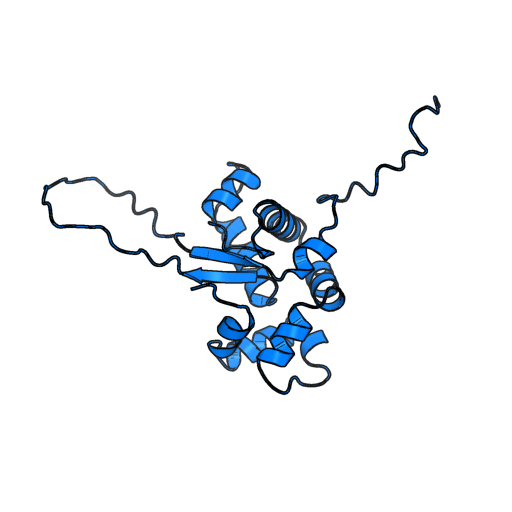5.347 1.00 88.12 80 ALA A C 1
ATOM 583 O O . ALA A 1 80 ? -2.580 4.834 15.566 1.00 88.12 80 ALA A O 1
ATOM 584 N N . LEU A 1 81 ? -0.931 3.895 14.374 1.00 90.44 81 LEU A N 1
ATOM 585 C CA . LEU A 1 81 ? -1.811 3.068 13.553 1.00 90.44 81 LEU A CA 1
ATOM 586 C C . LEU A 1 81 ? -2.520 1.977 14.380 1.00 90.44 81 LEU A C 1
ATOM 588 O O . LEU A 1 81 ? -3.721 1.769 14.202 1.00 90.44 81 LEU A O 1
ATOM 592 N N . ALA A 1 82 ? -1.822 1.321 15.311 1.00 90.62 82 ALA A N 1
ATOM 593 C CA . ALA A 1 82 ? -2.418 0.341 16.222 1.00 90.62 82 ALA A CA 1
ATOM 594 C C . ALA A 1 82 ? -3.490 0.968 17.132 1.00 90.62 82 ALA A C 1
ATOM 596 O O . ALA A 1 82 ? -4.572 0.399 17.289 1.00 90.62 82 ALA A O 1
ATOM 597 N N . GLU A 1 83 ? -3.243 2.173 17.655 1.00 90.62 83 GLU A N 1
ATOM 598 C CA . GLU A 1 83 ? -4.225 2.925 18.451 1.00 90.62 83 GLU A CA 1
ATOM 599 C C . GLU A 1 83 ? -5.518 3.212 17.666 1.00 90.62 83 GLU A C 1
ATOM 601 O O . GLU A 1 83 ? -6.614 3.052 18.204 1.00 90.62 83 GLU A O 1
ATOM 606 N N . LEU A 1 84 ? -5.412 3.569 16.379 1.00 92.75 84 LEU A N 1
ATOM 607 C CA . LEU A 1 84 ? -6.570 3.817 15.507 1.00 92.75 84 LEU A CA 1
ATOM 608 C C . LEU A 1 84 ? -7.335 2.540 15.130 1.00 92.75 84 LEU A C 1
ATOM 610 O O . LEU A 1 84 ? -8.555 2.572 14.947 1.00 92.75 84 LEU A O 1
ATOM 614 N N . LEU A 1 85 ? -6.634 1.415 14.974 1.00 93.12 85 LEU A N 1
ATOM 615 C CA . LEU A 1 85 ? -7.234 0.141 14.566 1.00 93.12 85 LEU A CA 1
ATOM 616 C C . LEU A 1 85 ? -7.896 -0.610 15.731 1.00 93.12 85 LEU A C 1
ATOM 618 O O . LEU A 1 85 ? -8.843 -1.371 15.483 1.00 93.12 85 LEU A O 1
ATOM 622 N N . GLY A 1 86 ? -7.440 -0.343 16.959 1.00 91.44 86 GLY A N 1
ATOM 623 C CA . GLY A 1 86 ? -7.925 -0.900 18.220 1.00 91.44 86 GLY A CA 1
ATOM 624 C C . GLY A 1 86 ? -6.917 -1.854 18.868 1.00 91.44 86 GLY A C 1
ATOM 625 O O . GLY A 1 86 ? -6.234 -2.605 18.179 1.00 91.44 86 GLY A O 1
ATOM 626 N N . ALA A 1 87 ? -6.874 -1.868 20.205 1.00 85.00 87 ALA A N 1
ATOM 627 C CA . ALA A 1 87 ? -5.903 -2.643 20.992 1.00 85.00 87 ALA A CA 1
ATOM 628 C C . ALA A 1 87 ? -5.992 -4.173 20.805 1.00 85.00 87 ALA A C 1
ATOM 630 O O . ALA A 1 87 ? -5.026 -4.876 21.078 1.00 85.00 87 ALA A O 1
ATOM 631 N N . ASP A 1 88 ? -7.127 -4.686 20.321 1.00 90.00 88 ASP A N 1
ATOM 632 C CA . ASP A 1 88 ? -7.322 -6.117 20.048 1.00 90.00 88 AS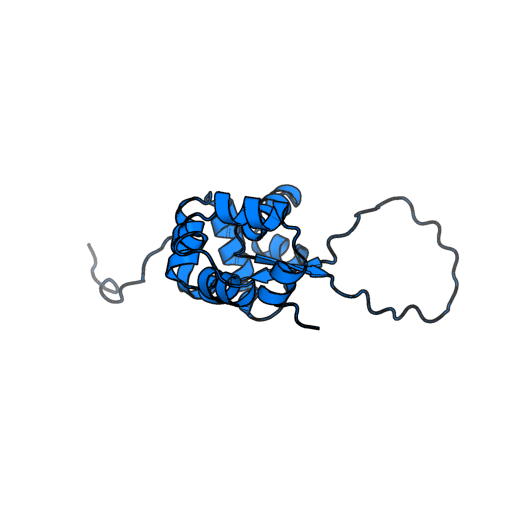P A CA 1
ATOM 633 C C . ASP A 1 88 ? -6.717 -6.564 18.703 1.00 90.00 88 ASP A C 1
ATOM 635 O O . ASP A 1 88 ? -6.729 -7.752 18.372 1.00 90.00 88 ASP A O 1
ATOM 639 N N . VAL A 1 89 ? -6.225 -5.625 17.886 1.00 91.62 89 VAL A N 1
ATOM 640 C CA . VAL A 1 89 ? -5.589 -5.939 16.606 1.00 91.62 89 VAL A CA 1
ATOM 641 C C . VAL A 1 89 ? -4.128 -6.328 16.855 1.00 91.62 89 VAL A C 1
ATOM 643 O O . VAL A 1 89 ? -3.360 -5.503 17.346 1.00 91.62 89 VAL A O 1
ATOM 646 N N . PRO A 1 90 ? -3.706 -7.553 16.488 1.00 91.69 90 PRO A N 1
ATOM 647 C CA . PRO A 1 90 ? -2.335 -7.989 16.720 1.00 91.69 90 PRO A CA 1
ATOM 648 C C . PRO A 1 90 ? -1.351 -7.182 15.851 1.00 91.69 90 PRO A C 1
ATOM 650 O O . PRO A 1 90 ? -1.616 -7.021 14.649 1.00 91.69 90 PRO A O 1
ATOM 653 N N . PRO A 1 91 ? -0.212 -6.713 16.400 1.00 89.94 91 PRO A N 1
ATOM 654 C CA . PRO A 1 91 ? 0.781 -5.931 15.659 1.00 89.94 91 PRO A CA 1
ATOM 655 C C . PRO A 1 91 ? 1.242 -6.613 14.369 1.00 89.94 91 PRO A C 1
ATOM 657 O O . PRO A 1 91 ? 1.358 -5.976 13.325 1.00 89.94 91 PRO A O 1
ATOM 660 N N . GLU A 1 92 ? 1.381 -7.940 14.372 1.00 92.06 92 GLU A N 1
ATOM 661 C CA . GLU A 1 92 ? 1.827 -8.688 13.198 1.00 92.06 92 GLU A CA 1
ATOM 662 C C . GLU A 1 92 ? 0.803 -8.647 12.058 1.00 92.06 92 GLU A C 1
ATOM 664 O O . GLU A 1 92 ? 1.167 -8.813 10.894 1.00 92.06 92 GLU A O 1
ATOM 669 N N . ALA A 1 93 ? -0.490 -8.463 12.353 1.00 94.75 93 ALA A N 1
ATOM 670 C CA . ALA A 1 93 ? -1.484 -8.252 11.303 1.00 94.75 93 ALA A CA 1
ATOM 671 C C . ALA A 1 93 ? -1.308 -6.883 10.641 1.00 94.75 93 ALA A C 1
ATOM 673 O O . ALA A 1 93 ? -1.392 -6.801 9.415 1.00 94.75 93 ALA A O 1
ATOM 674 N N . ILE A 1 94 ? -1.022 -5.846 11.432 1.00 94.81 94 ILE A N 1
ATOM 675 C CA . ILE A 1 94 ? -0.751 -4.490 10.941 1.00 94.81 94 ILE A CA 1
ATOM 676 C C . ILE A 1 94 ? 0.500 -4.506 10.062 1.00 94.81 94 ILE A C 1
ATOM 678 O O . ILE A 1 94 ? 0.442 -4.059 8.919 1.00 94.81 94 ILE A O 1
ATOM 682 N N . GLU A 1 95 ? 1.583 -5.116 10.542 1.00 94.56 95 GLU A N 1
ATOM 683 C CA . GLU A 1 95 ? 2.840 -5.248 9.800 1.00 94.56 95 GLU A CA 1
ATOM 684 C C . GLU A 1 95 ? 2.644 -5.978 8.464 1.00 94.56 95 GLU A C 1
ATOM 686 O O . GLU A 1 95 ? 3.057 -5.479 7.418 1.00 94.56 95 GLU A O 1
ATOM 691 N N . ARG A 1 96 ? 1.915 -7.105 8.455 1.00 96.44 96 ARG A N 1
ATOM 692 C CA . ARG A 1 96 ? 1.589 -7.824 7.208 1.00 96.44 96 ARG A CA 1
ATOM 693 C C . ARG A 1 96 ? 0.777 -6.975 6.231 1.00 96.44 96 ARG A C 1
ATOM 695 O O . ARG A 1 96 ? 0.998 -7.058 5.021 1.00 96.44 96 ARG A O 1
ATOM 702 N N . ALA A 1 97 ? -0.169 -6.182 6.730 1.00 97.00 97 ALA A N 1
ATOM 703 C CA . ALA A 1 97 ? -0.956 -5.283 5.894 1.00 97.00 97 ALA A CA 1
ATOM 704 C C . ALA A 1 97 ? -0.086 -4.152 5.324 1.00 97.00 97 ALA A C 1
ATOM 706 O O . ALA A 1 97 ? -0.135 -3.896 4.121 1.00 97.00 97 ALA A O 1
ATOM 707 N N . VAL A 1 98 ? 0.769 -3.525 6.138 1.00 96.75 98 VAL A N 1
ATOM 708 C CA . VAL A 1 98 ? 1.727 -2.501 5.689 1.00 96.75 98 VAL A CA 1
ATOM 709 C C . VAL A 1 98 ? 2.683 -3.071 4.642 1.00 96.75 98 VAL A C 1
ATOM 711 O O . VAL A 1 98 ? 2.855 -2.468 3.582 1.00 96.75 98 VAL A O 1
ATOM 714 N N . ASP A 1 99 ? 3.228 -4.267 4.860 1.00 96.50 99 ASP A N 1
ATOM 715 C CA . ASP A 1 99 ? 4.090 -4.947 3.889 1.00 96.50 99 ASP A CA 1
ATOM 716 C C . ASP A 1 99 ? 3.367 -5.211 2.571 1.00 96.50 99 ASP A C 1
ATOM 718 O O . ASP A 1 99 ? 3.934 -5.016 1.491 1.00 96.50 99 ASP A O 1
ATOM 722 N N . ARG A 1 100 ? 2.086 -5.592 2.634 1.00 97.50 100 ARG A N 1
ATOM 723 C CA . ARG A 1 100 ? 1.256 -5.761 1.441 1.00 97.50 100 ARG A CA 1
ATOM 724 C C . ARG A 1 100 ? 1.089 -4.445 0.680 1.00 97.50 100 ARG A C 1
ATOM 726 O O . ARG A 1 100 ? 1.218 -4.440 -0.547 1.00 97.50 100 ARG A O 1
ATOM 733 N N . LEU A 1 101 ? 0.849 -3.337 1.378 1.00 97.44 101 LEU A N 1
ATOM 734 C CA . LEU A 1 101 ? 0.751 -2.004 0.775 1.00 97.44 101 LEU A CA 1
ATOM 735 C C . LEU A 1 101 ? 2.088 -1.536 0.184 1.00 97.44 101 LEU A C 1
ATOM 737 O O . LEU A 1 101 ? 2.103 -0.927 -0.891 1.00 97.44 101 LEU A O 1
ATOM 741 N N . CYS A 1 102 ? 3.208 -1.857 0.833 1.00 96.69 102 CYS A N 1
ATOM 742 C CA . CYS A 1 102 ? 4.551 -1.594 0.320 1.00 96.69 102 CYS A CA 1
ATOM 743 C C . CYS A 1 102 ? 4.864 -2.407 -0.937 1.00 96.69 102 CYS A C 1
ATOM 745 O O . CYS A 1 102 ? 5.366 -1.853 -1.917 1.00 96.69 102 CYS A O 1
ATOM 747 N N . ALA A 1 103 ? 4.507 -3.692 -0.959 1.00 96.81 103 ALA A N 1
ATOM 748 C CA . ALA A 1 103 ? 4.675 -4.558 -2.125 1.00 96.81 103 ALA A CA 1
ATOM 749 C C . ALA A 1 103 ? 3.874 -4.072 -3.345 1.00 96.81 103 ALA A C 1
ATOM 751 O O . ALA A 1 103 ? 4.257 -4.329 -4.486 1.00 96.81 103 ALA A O 1
ATOM 752 N N . LEU A 1 104 ? 2.776 -3.351 -3.110 1.00 97.44 104 LEU A N 1
ATOM 753 C CA . LEU A 1 104 ? 1.953 -2.731 -4.145 1.00 97.44 104 LEU A CA 1
ATOM 754 C C . LEU A 1 104 ? 2.312 -1.268 -4.407 1.00 97.44 104 LEU A C 1
ATOM 756 O O . LEU A 1 104 ? 1.584 -0.622 -5.151 1.00 97.44 104 LEU A O 1
ATOM 760 N N . ALA A 1 105 ? 3.382 -0.725 -3.817 1.00 97.19 105 ALA A N 1
ATOM 761 C CA . ALA A 1 105 ? 3.769 0.684 -3.934 1.00 97.19 105 ALA A CA 1
ATOM 762 C C . ALA A 1 105 ? 2.603 1.668 -3.682 1.00 97.19 105 ALA A C 1
ATOM 764 O O . ALA A 1 105 ? 2.482 2.685 -4.372 1.00 97.19 105 ALA A O 1
ATOM 765 N N . ILE A 1 106 ? 1.723 1.322 -2.735 1.00 97.38 106 ILE A N 1
ATOM 766 C CA . ILE A 1 106 ? 0.703 2.211 -2.156 1.00 97.38 106 ILE A CA 1
ATOM 767 C C . ILE A 1 106 ? 1.294 2.922 -0.933 1.00 97.38 106 ILE A C 1
ATOM 769 O O . ILE A 1 106 ? 1.034 4.105 -0.728 1.00 97.38 106 ILE A O 1
ATOM 773 N N . ALA A 1 107 ? 2.121 2.210 -0.163 1.00 97.06 107 ALA A N 1
ATOM 774 C CA . ALA A 1 107 ? 2.828 2.722 1.003 1.00 97.06 107 ALA A CA 1
ATOM 775 C C . ALA A 1 107 ? 4.346 2.527 0.880 1.00 97.06 107 ALA A C 1
ATOM 777 O O . ALA A 1 107 ? 4.823 1.731 0.069 1.00 97.06 107 ALA A O 1
ATOM 778 N N . TRP A 1 108 ? 5.118 3.223 1.705 1.00 95.88 108 TRP A N 1
ATOM 779 C CA . TRP A 1 108 ? 6.539 2.961 1.911 1.00 95.88 108 TRP A CA 1
ATOM 780 C C . TRP A 1 108 ? 6.927 3.243 3.359 1.00 95.88 108 TRP A C 1
ATOM 782 O O . TRP A 1 108 ? 6.358 4.120 4.008 1.00 95.88 108 TRP A O 1
ATOM 792 N N . ARG A 1 109 ? 7.909 2.483 3.849 1.00 93.25 109 ARG A N 1
ATOM 793 C CA . ARG A 1 109 ? 8.513 2.701 5.161 1.00 93.25 109 ARG A CA 1
ATOM 794 C C . ARG A 1 109 ? 9.580 3.786 5.075 1.00 93.25 109 ARG A C 1
ATOM 796 O O . ARG A 1 109 ? 10.303 3.891 4.077 1.00 93.25 109 ARG A O 1
ATOM 803 N N . VAL A 1 110 ? 9.649 4.579 6.126 1.00 89.81 110 VAL A N 1
ATOM 804 C CA . VAL A 1 110 ? 10.597 5.657 6.351 1.00 89.81 110 VAL A CA 1
ATOM 805 C C . VAL A 1 110 ? 11.260 5.353 7.682 1.00 89.81 110 VAL A C 1
ATOM 807 O O . VAL A 1 110 ? 10.583 5.280 8.701 1.00 89.81 110 VAL A O 1
ATOM 810 N N . GLU A 1 111 ? 12.574 5.169 7.672 1.00 80.50 111 GLU A N 1
ATOM 811 C CA . GLU A 1 111 ? 13.340 5.093 8.914 1.00 80.50 111 GLU A CA 1
ATOM 812 C C . GLU A 1 111 ? 13.157 6.425 9.649 1.00 80.50 111 GLU A C 1
ATOM 814 O O . GLU A 1 111 ? 13.467 7.490 9.092 1.00 80.50 111 GLU A O 1
ATOM 819 N N . VAL A 1 112 ? 12.614 6.391 10.867 1.00 63.88 112 VAL A N 1
ATOM 820 C CA . VAL A 1 112 ? 12.694 7.558 11.738 1.00 63.88 112 VAL A CA 1
ATOM 821 C C . VAL A 1 112 ? 14.145 7.590 12.184 1.00 63.88 112 VAL A C 1
ATOM 823 O O . VAL A 1 112 ? 14.653 6.641 12.771 1.00 63.88 112 VAL A O 1
ATOM 826 N N . GLY A 1 113 ? 14.874 8.636 11.797 1.00 55.31 113 GLY A N 1
ATOM 827 C CA . GLY A 1 113 ? 16.208 8.821 12.343 1.00 55.31 113 GLY A CA 1
ATOM 828 C C . GLY A 1 113 ? 16.046 8.943 13.849 1.00 55.31 113 GLY A C 1
ATOM 829 O O . GLY A 1 113 ? 15.433 9.909 14.298 1.00 55.31 113 GLY A O 1
ATOM 830 N N . SER A 1 114 ? 16.571 7.981 14.603 1.00 47.09 114 SER A N 1
ATOM 831 C CA . SER A 1 114 ? 16.837 8.133 16.025 1.00 47.09 114 SER A CA 1
ATOM 832 C C . SER A 1 114 ? 17.889 9.237 16.157 1.00 47.09 114 SER A C 1
ATOM 834 O O . SER A 1 114 ? 19.086 8.960 16.247 1.00 47.09 114 SER A O 1
ATOM 836 N N . ASP A 1 115 ? 17.475 10.496 16.002 1.00 42.78 115 ASP A N 1
ATOM 837 C CA . ASP A 1 115 ? 18.369 11.637 16.127 1.00 42.78 115 ASP A CA 1
ATOM 838 C C . ASP A 1 115 ? 18.773 11.691 17.599 1.00 42.78 115 ASP A C 1
ATOM 840 O O . ASP A 1 115 ? 17.960 11.938 18.492 1.00 42.78 115 ASP A O 1
ATOM 844 N N . GLY A 1 116 ? 20.0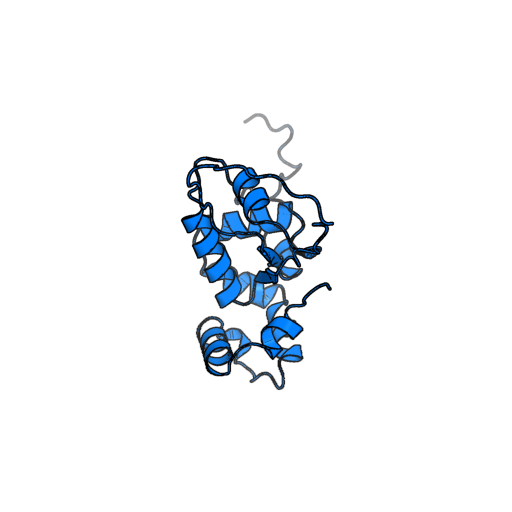12 11.273 17.841 1.00 44.41 116 GLY A N 1
ATOM 845 C CA . GLY A 1 116 ? 20.549 11.028 19.162 1.00 44.41 116 GLY A CA 1
ATOM 846 C C . GLY A 1 116 ? 20.690 12.324 19.939 1.00 44.41 116 GLY A C 1
ATOM 847 O O . GLY A 1 116 ? 21.598 13.106 19.678 1.00 44.41 116 GLY A O 1
ATOM 848 N N . THR A 1 117 ? 19.868 12.470 20.972 1.00 40.38 117 THR A N 1
ATOM 849 C CA . THR A 1 117 ? 20.250 13.200 22.183 1.00 40.38 117 THR A CA 1
ATOM 850 C C . THR A 1 117 ? 20.381 12.186 23.312 1.00 40.38 117 THR A C 1
ATOM 852 O O . THR A 1 117 ? 19.527 12.088 24.188 1.00 40.38 117 THR A O 1
ATOM 855 N N . ALA A 1 118 ? 21.441 11.384 23.265 1.00 48.47 118 ALA A N 1
ATOM 856 C CA . ALA A 1 118 ? 22.007 10.797 24.470 1.00 48.47 118 ALA A CA 1
ATOM 857 C C . ALA A 1 118 ? 23.329 11.529 24.700 1.00 48.47 118 ALA A C 1
ATOM 859 O O . ALA A 1 118 ? 24.399 11.037 24.348 1.00 48.47 118 ALA A O 1
ATOM 860 N N . ASP A 1 119 ? 23.215 12.765 25.192 1.00 41.41 119 ASP A N 1
ATOM 861 C CA . ASP A 1 119 ? 24.325 13.393 25.893 1.00 41.41 119 ASP A CA 1
ATOM 862 C C . ASP A 1 119 ? 24.722 12.469 27.052 1.00 41.41 119 ASP A C 1
ATOM 864 O O . ASP A 1 119 ? 23.862 11.911 27.739 1.00 41.41 119 ASP A O 1
ATOM 868 N N . ASP A 1 120 ? 26.031 12.289 27.207 1.00 47.69 120 ASP A N 1
ATOM 869 C CA . ASP A 1 120 ? 26.692 11.633 28.332 1.00 47.69 120 ASP A CA 1
ATOM 870 C C . ASP A 1 120 ? 25.975 11.918 29.663 1.00 47.69 120 ASP A C 1
ATOM 872 O O . ASP A 1 120 ? 26.024 13.042 30.153 1.00 47.69 120 ASP A O 1
ATOM 876 N N . GLU A 1 121 ? 25.391 10.893 30.290 1.00 45.81 121 GLU A N 1
ATOM 877 C CA . GLU A 1 121 ? 25.472 10.711 31.741 1.00 45.81 121 GLU A CA 1
ATOM 878 C C . GLU A 1 121 ? 25.092 9.277 32.148 1.00 45.81 121 GLU A C 1
ATOM 880 O O . GLU A 1 121 ? 24.023 8.747 31.848 1.00 45.81 121 GLU A O 1
ATOM 885 N N . ALA A 1 122 ? 26.043 8.632 32.819 1.00 47.03 122 ALA A N 1
ATOM 886 C CA . ALA A 1 122 ? 25.993 7.261 33.287 1.00 47.03 122 ALA A CA 1
ATOM 887 C C . ALA A 1 122 ? 24.946 7.035 34.387 1.00 47.03 122 ALA A C 1
ATOM 889 O O . ALA A 1 122 ? 24.902 7.788 35.356 1.00 47.03 122 ALA A O 1
ATOM 890 N N . ALA A 1 123 ? 24.236 5.907 34.325 1.00 43.62 123 ALA A N 1
ATOM 891 C CA . ALA A 1 123 ? 23.897 5.118 35.508 1.00 43.62 123 ALA A CA 1
ATOM 892 C C . ALA A 1 123 ? 23.435 3.713 35.103 1.00 43.62 123 ALA A C 1
ATOM 894 O O . ALA A 1 123 ? 22.372 3.522 34.519 1.00 43.62 123 ALA A O 1
ATOM 895 N N . ASP A 1 124 ? 24.284 2.750 35.441 1.00 46.81 124 ASP A N 1
ATOM 896 C CA . ASP A 1 124 ? 23.946 1.448 36.016 1.00 46.81 124 ASP A CA 1
ATOM 897 C C . ASP A 1 124 ? 22.444 1.280 36.344 1.00 46.81 124 ASP A C 1
ATOM 899 O O . ASP A 1 124 ? 21.942 1.789 37.348 1.00 46.81 124 ASP A O 1
ATOM 903 N N . ASN A 1 125 ? 21.707 0.581 35.481 1.00 48.62 125 ASN A N 1
ATOM 904 C CA . ASN A 1 125 ? 20.385 0.065 35.815 1.00 48.62 125 ASN A CA 1
ATOM 905 C C . ASN A 1 125 ? 20.164 -1.254 35.078 1.00 48.62 125 ASN A C 1
ATOM 907 O O . ASN A 1 125 ? 19.771 -1.284 33.911 1.00 48.62 125 ASN A O 1
ATOM 911 N N . GLU A 1 126 ? 20.418 -2.346 35.795 1.00 50.62 126 GLU A N 1
ATOM 912 C CA . GLU A 1 126 ? 19.858 -3.654 35.491 1.00 50.62 126 GLU A CA 1
ATOM 913 C C . GLU A 1 126 ? 18.336 -3.514 35.357 1.00 50.62 126 GLU A C 1
ATOM 915 O O . GLU A 1 126 ? 17.606 -3.399 36.345 1.00 50.62 126 GLU A O 1
ATOM 920 N N . ARG A 1 127 ? 17.834 -3.530 34.122 1.00 41.19 127 ARG A N 1
ATOM 921 C CA . ARG A 1 127 ? 16.411 -3.718 33.862 1.00 41.19 127 ARG A CA 1
ATOM 922 C C . ARG A 1 127 ? 16.222 -4.916 32.957 1.00 41.19 127 ARG A C 1
ATOM 924 O O . ARG A 1 127 ? 16.773 -5.000 31.866 1.00 41.19 127 ARG A O 1
ATOM 931 N N . ALA A 1 128 ? 15.489 -5.862 33.525 1.00 41.56 128 ALA A N 1
ATOM 932 C CA . ALA A 1 128 ? 15.077 -7.113 32.940 1.00 41.56 128 ALA A CA 1
ATOM 933 C C . ALA A 1 128 ? 14.488 -6.934 31.537 1.00 41.56 128 ALA A C 1
ATOM 935 O O . ALA A 1 128 ? 13.838 -5.934 31.243 1.00 41.56 128 ALA A O 1
ATOM 936 N N . ALA A 1 129 ? 14.740 -7.959 30.728 1.00 46.84 129 ALA A N 1
ATOM 937 C CA . ALA A 1 129 ? 14.205 -8.202 29.405 1.00 46.84 129 ALA A CA 1
ATOM 938 C C . ALA A 1 129 ? 12.733 -7.793 29.252 1.00 46.84 129 ALA A C 1
ATOM 940 O O . ALA A 1 129 ? 11.854 -8.460 29.784 1.00 46.84 129 ALA A O 1
ATOM 941 N N . ASP A 1 130 ? 12.527 -6.754 28.452 1.00 38.19 130 ASP A N 1
ATOM 942 C CA . ASP A 1 130 ? 11.407 -6.586 27.531 1.00 38.19 130 ASP A CA 1
ATOM 943 C C . ASP A 1 130 ? 12.031 -5.972 26.271 1.00 38.19 130 ASP A C 1
ATOM 945 O O . ASP A 1 130 ? 12.029 -4.759 26.068 1.00 38.19 130 ASP A O 1
ATOM 949 N N . GLU A 1 131 ? 12.693 -6.799 25.457 1.00 45.59 131 GLU A N 1
ATOM 950 C CA . GLU A 1 131 ? 13.117 -6.371 24.122 1.00 45.59 131 GLU A CA 1
ATOM 951 C C . GLU A 1 131 ? 11.894 -6.398 23.195 1.00 45.59 131 GLU A C 1
ATOM 953 O O . GLU A 1 131 ? 11.771 -7.249 22.315 1.00 45.59 131 GLU A O 1
ATOM 958 N N . ASP A 1 132 ? 10.978 -5.448 23.415 1.00 37.31 132 ASP A N 1
ATOM 959 C CA . ASP A 1 132 ? 10.005 -4.987 22.420 1.00 37.31 132 ASP A CA 1
ATOM 960 C C . ASP A 1 132 ? 10.791 -4.273 21.308 1.00 37.31 132 ASP A C 1
ATOM 962 O O . ASP A 1 132 ? 10.921 -3.048 21.236 1.00 37.31 132 ASP A O 1
ATOM 966 N N . GLY A 1 133 ? 11.445 -5.083 20.481 1.00 37.81 133 GLY A N 1
ATOM 967 C CA . GLY A 1 133 ? 12.291 -4.640 19.391 1.00 37.81 133 GLY A CA 1
ATOM 968 C C . GLY A 1 133 ? 11.484 -3.990 18.271 1.00 37.81 133 GLY A C 1
ATOM 969 O O . GLY A 1 133 ? 10.924 -4.675 17.424 1.00 37.81 133 GLY A O 1
ATOM 970 N N . ALA A 1 134 ? 11.559 -2.661 18.233 1.00 47.09 134 ALA A N 1
ATOM 971 C CA . ALA A 1 134 ? 11.637 -1.829 17.033 1.00 47.09 134 ALA A CA 1
ATOM 972 C C . ALA A 1 134 ? 10.442 -1.840 16.062 1.00 47.09 134 ALA A C 1
ATOM 974 O O . ALA A 1 134 ? 10.433 -2.541 15.047 1.00 47.09 134 ALA A O 1
ATOM 975 N N . HIS A 1 135 ? 9.541 -0.876 16.260 1.00 49.91 135 HIS A N 1
ATOM 976 C CA . HIS A 1 135 ? 8.770 -0.292 15.161 1.00 49.91 135 HIS A CA 1
ATOM 977 C C . HIS A 1 135 ? 8.924 1.238 15.091 1.00 49.91 135 HIS A C 1
ATOM 979 O O . HIS A 1 135 ? 7.965 1.949 14.810 1.00 49.91 135 HIS A O 1
ATOM 985 N N . ASP A 1 136 ? 10.144 1.750 15.299 1.00 56.59 136 ASP A N 1
ATOM 986 C CA . ASP A 1 136 ? 10.499 3.173 15.111 1.00 56.59 136 ASP A CA 1
ATOM 987 C C . ASP A 1 136 ? 10.657 3.516 13.610 1.00 56.59 136 ASP A C 1
ATOM 989 O O . ASP A 1 136 ? 11.651 4.057 13.130 1.00 56.59 136 ASP A O 1
ATOM 993 N N . GLY A 1 137 ? 9.686 3.074 12.811 1.00 72.75 137 GLY A N 1
ATOM 994 C CA . GLY A 1 137 ? 9.636 3.260 11.369 1.00 72.75 137 GLY A CA 1
ATOM 995 C C . GLY A 1 137 ? 8.310 3.899 10.995 1.00 72.75 137 GLY A C 1
ATOM 996 O O . GLY A 1 137 ? 7.246 3.323 11.213 1.00 72.75 137 GLY A O 1
ATOM 997 N N . GLY A 1 138 ? 8.362 5.091 10.409 1.00 90.81 138 GLY A N 1
ATOM 998 C CA . GLY A 1 138 ? 7.183 5.776 9.906 1.00 90.81 138 GLY A CA 1
ATOM 999 C C . GLY A 1 138 ? 6.688 5.139 8.609 1.00 90.81 138 GLY A C 1
ATOM 1000 O O . GLY A 1 138 ? 7.471 4.718 7.760 1.00 90.81 138 GLY A O 1
ATOM 1001 N N . VAL A 1 139 ? 5.379 5.104 8.406 1.00 94.56 139 VAL A N 1
ATOM 1002 C CA . VAL A 1 139 ? 4.743 4.668 7.162 1.00 94.56 139 VAL A CA 1
ATOM 1003 C C . VAL A 1 139 ? 4.167 5.886 6.456 1.00 94.56 139 VAL A C 1
ATOM 1005 O O . VAL A 1 139 ? 3.423 6.665 7.047 1.00 94.56 139 VAL A O 1
ATOM 1008 N N . SER A 1 140 ? 4.489 6.049 5.177 1.00 95.94 140 SER A N 1
ATOM 1009 C CA . SER A 1 140 ? 3.861 7.046 4.307 1.00 95.94 140 SER A CA 1
ATOM 1010 C C . SER A 1 140 ? 3.072 6.364 3.199 1.00 95.94 140 SER A C 1
ATOM 1012 O O . SER A 1 140 ? 3.418 5.261 2.771 1.00 95.94 140 SER A O 1
ATOM 1014 N N . VAL A 1 141 ? 2.022 7.025 2.713 1.00 96.44 141 VAL A N 1
ATOM 1015 C CA . VAL A 1 141 ? 1.177 6.528 1.618 1.00 96.44 141 VAL A CA 1
ATOM 1016 C C . VAL A 1 141 ? 1.135 7.500 0.449 1.00 96.44 141 VAL A C 1
ATOM 1018 O O . VAL A 1 141 ? 1.402 8.693 0.579 1.00 96.44 141 VAL A O 1
ATOM 1021 N N . VAL A 1 142 ? 0.796 6.992 -0.734 1.00 96.25 142 VAL A N 1
ATOM 1022 C CA . VAL A 1 142 ? 0.588 7.845 -1.907 1.00 96.25 142 VAL A CA 1
ATOM 1023 C C . VAL A 1 142 ? -0.593 8.799 -1.667 1.00 96.25 142 VAL A C 1
ATOM 1025 O O . VAL A 1 142 ? -1.631 8.349 -1.183 1.00 96.25 142 VAL A O 1
ATOM 1028 N N . PRO A 1 143 ? -0.517 10.082 -2.075 1.00 93.56 143 PRO A N 1
ATOM 1029 C CA . PRO A 1 143 ? -1.616 11.036 -1.876 1.00 93.56 143 PRO A CA 1
ATOM 1030 C C . PRO A 1 143 ? -2.966 10.586 -2.445 1.00 93.56 143 PRO A C 1
ATOM 1032 O O . PRO A 1 143 ? -4.016 10.839 -1.859 1.00 93.56 143 PRO A O 1
ATOM 1035 N N . ALA A 1 144 ? -2.946 9.835 -3.549 1.00 93.69 144 ALA A N 1
ATOM 1036 C CA . ALA A 1 144 ? -4.152 9.277 -4.149 1.00 93.69 144 ALA A CA 1
ATOM 1037 C C . ALA A 1 144 ? -4.888 8.255 -3.261 1.00 93.69 144 ALA A C 1
ATOM 1039 O O . ALA A 1 144 ? -6.064 8.003 -3.511 1.00 93.69 144 ALA A O 1
ATOM 1040 N N . ALA A 1 145 ? -4.259 7.698 -2.216 1.00 93.25 145 ALA A N 1
ATOM 1041 C CA . ALA A 1 145 ? -4.939 6.825 -1.256 1.00 93.25 145 ALA A CA 1
ATOM 1042 C C . ALA A 1 145 ? -6.142 7.535 -0.612 1.00 93.25 145 ALA A C 1
ATOM 1044 O O . ALA A 1 145 ? -7.230 6.964 -0.541 1.00 93.25 145 ALA A O 1
ATOM 1045 N N . ARG A 1 146 ? -5.995 8.822 -0.271 1.00 93.38 146 ARG A N 1
ATOM 1046 C CA . ARG A 1 146 ? -7.075 9.647 0.292 1.00 93.38 146 ARG A CA 1
ATOM 1047 C C . ARG A 1 146 ? -8.257 9.821 -0.663 1.00 93.38 146 ARG A C 1
ATOM 1049 O O . ARG A 1 146 ? -9.407 9.879 -0.236 1.00 93.38 146 ARG A O 1
ATOM 1056 N N . GLU A 1 147 ? -7.996 9.883 -1.965 1.00 89.69 147 GLU A N 1
ATOM 1057 C CA . GLU A 1 147 ? -9.047 9.999 -2.983 1.00 89.69 147 GLU A CA 1
ATOM 1058 C C . GLU A 1 147 ? -9.801 8.683 -3.222 1.00 89.69 147 GLU A C 1
ATOM 1060 O O . GLU A 1 147 ? -10.950 8.707 -3.672 1.00 89.69 147 GLU A O 1
ATOM 1065 N N . VAL A 1 148 ? -9.146 7.546 -2.964 1.00 87.44 148 VAL A N 1
ATOM 1066 C CA . VAL A 1 148 ? -9.691 6.195 -3.171 1.00 87.44 148 VAL A CA 1
ATOM 1067 C C . VAL A 1 148 ? -10.519 5.738 -1.976 1.00 87.44 148 VAL A C 1
ATOM 1069 O O . VAL A 1 148 ? -11.619 5.234 -2.181 1.00 87.44 148 VAL A O 1
ATOM 1072 N N . VAL A 1 149 ? -10.040 5.982 -0.753 1.00 80.62 149 VAL A N 1
ATOM 1073 C CA . VAL A 1 149 ? -10.788 5.724 0.493 1.00 80.62 149 VAL A CA 1
ATOM 1074 C C . VAL A 1 149 ? -12.090 6.537 0.541 1.00 80.62 149 VAL A C 1
ATOM 1076 O O . VAL A 1 149 ? -13.107 6.102 1.080 1.00 80.62 149 VAL A O 1
ATOM 1079 N N . GLY A 1 150 ? -12.093 7.707 -0.105 1.00 66.81 150 GLY A N 1
ATOM 1080 C CA . GLY A 1 150 ? -13.219 8.629 -0.084 1.00 66.81 150 GLY A CA 1
ATOM 1081 C C . GLY A 1 150 ? -13.437 9.241 1.308 1.00 66.81 150 GLY A C 1
ATOM 1082 O O . GLY A 1 150 ? -12.790 8.871 2.280 1.00 66.81 150 GLY A O 1
ATOM 1083 N N . PRO A 1 151 ? -14.361 10.204 1.443 1.00 57.44 151 PRO A N 1
ATOM 1084 C CA . PRO A 1 151 ? -14.632 10.843 2.733 1.00 57.44 151 PRO A CA 1
ATOM 1085 C C . PRO A 1 151 ? -15.366 9.940 3.747 1.00 57.44 151 PRO A C 1
ATOM 1087 O O . PRO A 1 151 ? -15.624 10.385 4.858 1.00 57.44 151 PRO A O 1
ATOM 1090 N N . HIS A 1 152 ? -15.724 8.705 3.368 1.00 52.59 152 HIS A N 1
ATOM 1091 C CA . HIS A 1 152 ? -16.523 7.774 4.178 1.00 52.59 152 HIS A CA 1
ATOM 1092 C C . HIS A 1 152 ? -15.874 6.376 4.188 1.00 52.59 152 HIS A C 1
ATOM 1094 O O . HIS A 1 152 ? -16.390 5.460 3.535 1.00 52.59 152 HIS A O 1
ATOM 1100 N N . PRO A 1 153 ? -14.734 6.205 4.883 1.00 49.16 153 PRO A N 1
ATOM 1101 C CA . PRO A 1 153 ? -14.130 4.888 5.073 1.00 49.16 153 PRO A CA 1
ATOM 1102 C C . PRO A 1 153 ? -15.152 3.924 5.711 1.00 49.16 153 PRO A C 1
ATOM 1104 O O . PRO A 1 153 ? -15.957 4.344 6.541 1.00 49.16 153 PRO A O 1
ATOM 1107 N N . ALA A 1 154 ? -15.143 2.648 5.307 1.00 50.19 154 ALA A N 1
ATOM 1108 C CA . ALA A 1 154 ? -16.077 1.568 5.698 1.00 50.19 154 ALA A CA 1
ATOM 1109 C C . ALA A 1 154 ? -17.423 1.405 4.940 1.00 50.19 154 ALA A C 1
ATOM 1111 O O . ALA A 1 154 ? -18.292 0.659 5.392 1.00 50.19 154 ALA A O 1
ATOM 1112 N N . GLY A 1 155 ? -17.610 1.999 3.755 1.00 48.66 155 GLY A N 1
ATOM 1113 C CA . GLY A 1 155 ? -18.703 1.589 2.846 1.00 48.66 155 GLY A CA 1
ATOM 1114 C C . GLY A 1 155 ? -20.104 2.125 3.180 1.00 48.66 155 GLY A C 1
ATOM 1115 O O . GLY A 1 155 ? -21.093 1.679 2.599 1.00 48.66 155 GLY A O 1
ATOM 1116 N N . LEU A 1 156 ? -20.208 3.128 4.051 1.00 46.50 156 LEU A N 1
ATOM 1117 C CA . LEU A 1 156 ? -21.454 3.855 4.308 1.00 46.50 156 LEU A CA 1
ATOM 1118 C C . LEU A 1 156 ? -21.588 5.011 3.314 1.00 46.50 156 LEU A C 1
ATOM 1120 O O . LEU A 1 156 ? -21.326 6.164 3.649 1.00 46.50 156 LEU A O 1
ATOM 1124 N N . GLY A 1 157 ? -21.929 4.679 2.064 1.00 47.22 157 GLY A N 1
ATOM 1125 C CA . GLY A 1 157 ? -22.131 5.642 0.979 1.00 47.22 157 GLY A CA 1
ATOM 1126 C C . GLY A 1 157 ? -22.854 6.917 1.431 1.00 47.22 157 GLY A C 1
ATOM 1127 O O . GLY A 1 157 ? -23.721 6.856 2.292 1.00 47.22 157 GLY A O 1
ATOM 1128 N N . ARG A 1 158 ? -22.451 8.057 0.845 1.00 48.47 158 ARG A N 1
ATOM 1129 C CA . ARG A 1 158 ? -22.985 9.426 1.024 1.00 48.47 158 ARG A CA 1
ATOM 1130 C C . ARG A 1 158 ? -24.254 9.494 1.903 1.00 48.47 158 ARG A C 1
ATOM 1132 O O . ARG A 1 158 ? -25.281 8.989 1.442 1.00 48.47 158 ARG A O 1
ATOM 1139 N N . PRO A 1 159 ? -24.280 10.206 3.048 1.00 47.38 159 PRO A N 1
ATOM 1140 C CA . PRO A 1 159 ? -25.558 10.646 3.586 1.00 47.38 159 PRO A CA 1
ATOM 1141 C C . PRO A 1 159 ? -26.195 11.561 2.536 1.00 47.38 159 PRO A C 1
ATOM 1143 O O . PRO A 1 159 ? -25.750 12.681 2.283 1.00 47.38 159 PRO A O 1
ATOM 1146 N N . SER A 1 160 ? -27.190 11.034 1.827 1.00 46.00 160 SER A N 1
ATOM 1147 C CA . SER A 1 160 ? -28.048 11.855 0.995 1.00 46.00 160 SER A CA 1
ATOM 1148 C C . SER A 1 160 ? -28.915 12.668 1.944 1.00 46.00 160 SER A C 1
ATOM 1150 O O . SER A 1 160 ? -29.749 12.103 2.647 1.00 46.00 160 SER A O 1
ATOM 1152 N N . ALA A 1 161 ? -28.767 13.991 1.912 1.00 51.47 161 ALA A N 1
ATOM 1153 C CA . ALA A 1 161 ? -29.658 14.936 2.590 1.00 51.47 161 ALA A CA 1
ATOM 1154 C C . ALA A 1 161 ? -31.135 14.828 2.132 1.00 51.47 161 ALA A C 1
ATOM 1156 O O . ALA A 1 161 ? -31.980 15.585 2.588 1.00 51.47 161 ALA A O 1
ATOM 1157 N N . ALA A 1 162 ? -31.461 13.902 1.222 1.00 53.12 162 ALA A N 1
ATOM 1158 C CA . ALA A 1 162 ? -32.818 13.628 0.763 1.00 53.12 162 ALA A CA 1
ATOM 1159 C C . ALA A 1 162 ? -33.624 12.675 1.673 1.00 53.12 162 ALA A C 1
ATOM 1161 O O . ALA A 1 162 ? -34.773 12.395 1.344 1.00 53.12 162 ALA A O 1
ATOM 1162 N N . LEU A 1 163 ? -33.051 12.152 2.767 1.00 50.91 163 LEU A N 1
ATOM 1163 C CA . LEU A 1 163 ? -33.752 11.252 3.702 1.00 50.91 163 LEU A CA 1
ATOM 1164 C C . LEU A 1 163 ? -33.990 11.846 5.100 1.00 50.91 163 LEU A C 1
ATOM 1166 O O . LEU A 1 163 ? -34.599 11.183 5.936 1.00 50.91 163 LEU A O 1
ATOM 1170 N N . ASP A 1 164 ? -33.598 13.098 5.345 1.00 44.88 164 ASP A N 1
ATOM 1171 C CA . ASP A 1 164 ? -34.028 13.811 6.550 1.00 44.88 164 ASP A CA 1
ATOM 1172 C C . ASP A 1 164 ? -35.498 14.227 6.389 1.00 44.88 164 ASP A C 1
ATOM 1174 O O . ASP A 1 164 ? -35.817 15.235 5.758 1.00 44.88 164 ASP A O 1
ATOM 1178 N N . GLY A 1 165 ? -36.403 13.421 6.952 1.00 47.81 165 GLY A N 1
ATOM 1179 C CA . GLY A 1 165 ? -37.806 13.797 7.153 1.00 47.81 165 GLY A CA 1
ATOM 1180 C C . GLY A 1 165 ? -38.860 13.006 6.378 1.00 47.81 165 GLY A C 1
ATOM 1181 O O . GLY A 1 165 ? -39.990 13.481 6.280 1.00 47.81 165 GLY A O 1
ATOM 1182 N N . VAL A 1 166 ? -38.548 11.821 5.845 1.00 45.19 166 VAL A N 1
ATOM 1183 C CA . VAL A 1 166 ? -39.595 10.888 5.391 1.00 45.19 166 VAL A CA 1
ATOM 1184 C C . VAL A 1 166 ? -39.793 9.823 6.464 1.00 45.19 166 VAL A C 1
ATOM 1186 O O . VAL A 1 166 ? -39.023 8.869 6.540 1.00 45.19 166 VAL A O 1
ATOM 1189 N N . ASP A 1 167 ? -40.822 10.005 7.292 1.00 48.66 167 ASP A N 1
ATOM 1190 C CA . ASP A 1 167 ? -41.404 8.899 8.056 1.00 48.66 167 ASP A CA 1
ATOM 1191 C C . ASP A 1 167 ? -41.945 7.862 7.052 1.00 48.66 167 ASP A C 1
ATOM 1193 O O . ASP A 1 167 ? -42.767 8.198 6.192 1.00 48.66 167 ASP A O 1
ATOM 1197 N N . ILE A 1 168 ? -41.449 6.623 7.138 1.00 49.41 168 ILE A N 1
ATOM 1198 C CA . ILE A 1 168 ? -42.055 5.429 6.518 1.00 49.41 168 ILE A CA 1
ATOM 1199 C C . ILE A 1 168 ? -43.134 4.893 7.456 1.00 49.41 168 ILE A C 1
ATOM 1201 O O . ILE A 1 168 ? -42.832 4.753 8.664 1.00 49.41 168 ILE A O 1
#